Protein AF-A0A0D3AGS0-F1 (afdb_monomer)

Sequence (93 aa):
KQRWARINDLVCKFAGCYNTALREQRSGQNDNDVMKAALDIFNSDQNIKFNLEHAWRELRHDVKWCSTYLEKDKDKRKTTDTPVAEPEDRPIG

Nearest PDB structures (foldseek):
  7dns-assembly1_B  TM=5.794E-01  e=4.465E+00  synthetic construct
  4okz-assembly3_C  TM=2.674E-01  e=9.880E+00  Streptomyces pristinaespiralis ATCC 25486

Solvent-accessible surface area (backbone atoms only — not comparable to full-atom values): 5836 Å² total; per-residue (Å²): 122,69,66,61,54,54,52,51,50,52,51,52,54,44,52,53,31,34,52,52,25,56,68,69,53,54,97,89,64,52,73,68,55,35,49,50,47,14,49,53,53,38,29,71,75,66,74,48,86,80,85,52,57,66,60,49,61,59,45,71,74,33,67,68,51,50,51,65,53,51,59,65,51,64,80,63,72,70,85,79,92,73,81,83,79,78,91,81,85,84,90,86,134

Structure (mmCIF, N/CA/C/O backbone):
data_AF-A0A0D3AGS0-F1
#
_entry.id   AF-A0A0D3AGS0-F1
#
loop_
_atom_site.group_PDB
_atom_site.id
_atom_site.type_symbol
_atom_site.label_atom_id
_atom_site.label_alt_id
_atom_site.label_comp_id
_atom_site.label_asym_id
_atom_site.label_entity_id
_atom_site.label_seq_id
_atom_site.pdbx_PDB_ins_code
_atom_site.Cartn_x
_atom_site.Cartn_y
_atom_site.Cartn_z
_atom_site.occupancy
_atom_site.B_iso_or_equiv
_atom_site.auth_seq_id
_atom_site.auth_comp_id
_atom_site.auth_asym_id
_atom_site.auth_atom_id
_atom_site.pdbx_PDB_model_num
ATOM 1 N N . LYS A 1 1 ? 12.664 -8.934 -16.228 1.00 59.56 1 LYS A N 1
ATOM 2 C CA . LYS A 1 1 ? 11.794 -9.706 -15.294 1.00 59.56 1 LYS A CA 1
ATOM 3 C C . LYS A 1 1 ? 11.968 -9.357 -13.799 1.00 59.56 1 LYS A C 1
ATOM 5 O O . LYS A 1 1 ? 11.052 -9.632 -13.043 1.00 59.56 1 LYS A O 1
ATOM 10 N N . GLN A 1 2 ? 13.046 -8.685 -13.359 1.00 66.00 2 GLN A N 1
ATOM 11 C CA . GLN A 1 2 ? 13.290 -8.354 -11.933 1.00 66.00 2 GLN A CA 1
ATOM 12 C C . GLN A 1 2 ? 12.346 -7.295 -11.317 1.00 66.00 2 GLN A C 1
ATOM 14 O O . GLN A 1 2 ? 12.177 -7.239 -10.104 1.00 66.00 2 GLN A O 1
ATOM 19 N N . ARG A 1 3 ? 11.705 -6.455 -12.141 1.00 70.88 3 ARG A N 1
ATOM 20 C CA . ARG A 1 3 ? 10.835 -5.364 -11.667 1.00 70.88 3 ARG A CA 1
ATOM 21 C C . ARG A 1 3 ? 9.564 -5.877 -10.983 1.00 70.88 3 ARG A C 1
ATOM 23 O O . ARG A 1 3 ? 9.222 -5.397 -9.910 1.00 70.88 3 ARG A O 1
ATOM 30 N N . TRP A 1 4 ? 8.931 -6.899 -11.562 1.00 76.12 4 TRP A N 1
ATOM 31 C CA . TRP A 1 4 ? 7.758 -7.548 -10.974 1.00 76.12 4 TRP A CA 1
ATOM 32 C C . TRP A 1 4 ? 8.082 -8.243 -9.655 1.00 76.12 4 TRP A C 1
ATOM 34 O O . TRP A 1 4 ? 7.300 -8.135 -8.724 1.00 76.12 4 TRP A O 1
ATOM 44 N N . ALA A 1 5 ? 9.248 -8.886 -9.544 1.00 78.56 5 ALA A N 1
ATOM 45 C CA . ALA A 1 5 ? 9.671 -9.532 -8.303 1.00 78.56 5 ALA A CA 1
ATOM 46 C C . ALA A 1 5 ? 9.795 -8.530 -7.143 1.00 78.56 5 ALA A C 1
ATOM 48 O O . ALA A 1 5 ? 9.280 -8.795 -6.063 1.00 78.56 5 ALA A O 1
ATOM 49 N N . ARG A 1 6 ? 10.398 -7.356 -7.382 1.00 80.75 6 ARG A N 1
ATOM 50 C CA . ARG A 1 6 ? 10.508 -6.292 -6.366 1.00 80.75 6 ARG A CA 1
ATOM 51 C C . ARG A 1 6 ? 9.151 -5.716 -5.966 1.00 80.75 6 ARG A C 1
ATOM 53 O O . ARG A 1 6 ? 8.915 -5.488 -4.790 1.00 80.75 6 ARG A O 1
ATOM 60 N N . ILE A 1 7 ? 8.262 -5.496 -6.936 1.00 80.31 7 ILE A N 1
ATOM 61 C CA . ILE A 1 7 ? 6.896 -5.024 -6.665 1.00 80.31 7 ILE A CA 1
ATOM 62 C C . ILE A 1 7 ? 6.147 -6.045 -5.806 1.00 80.31 7 ILE A C 1
ATOM 64 O O . ILE A 1 7 ? 5.526 -5.669 -4.818 1.00 80.31 7 ILE A O 1
ATOM 68 N N . ASN A 1 8 ? 6.255 -7.330 -6.148 1.00 79.19 8 ASN A N 1
ATOM 69 C CA . ASN A 1 8 ? 5.605 -8.399 -5.398 1.00 79.19 8 ASN A CA 1
ATOM 70 C C . ASN A 1 8 ? 6.153 -8.513 -3.968 1.00 79.19 8 ASN A C 1
ATOM 72 O O . ASN A 1 8 ? 5.380 -8.703 -3.039 1.00 79.19 8 ASN A O 1
ATOM 76 N N . ASP A 1 9 ? 7.466 -8.353 -3.781 1.00 83.12 9 ASP A N 1
ATOM 77 C CA . ASP A 1 9 ? 8.098 -8.333 -2.455 1.00 83.12 9 ASP A CA 1
ATOM 78 C C . ASP A 1 9 ? 7.574 -7.177 -1.586 1.00 83.12 9 ASP A C 1
ATOM 80 O O . ASP A 1 9 ? 7.149 -7.395 -0.453 1.00 83.12 9 ASP A O 1
ATOM 84 N N . LEU A 1 10 ? 7.517 -5.963 -2.144 1.00 83.31 10 LEU A N 1
ATOM 85 C CA . LEU A 1 10 ? 6.999 -4.780 -1.450 1.00 83.31 10 LEU A CA 1
ATOM 86 C C . LEU A 1 10 ? 5.520 -4.933 -1.078 1.00 83.31 10 LEU A C 1
ATOM 88 O O . LEU A 1 10 ? 5.138 -4.654 0.055 1.00 83.31 10 LEU A O 1
ATOM 92 N N . VAL A 1 11 ? 4.698 -5.402 -2.020 1.00 80.94 11 VAL A N 1
ATOM 93 C CA . VAL A 1 11 ? 3.267 -5.662 -1.803 1.00 80.94 11 VAL A CA 1
ATOM 94 C C . VAL A 1 11 ? 3.059 -6.757 -0.757 1.00 80.94 11 VAL A C 1
ATOM 96 O O . VAL A 1 11 ? 2.174 -6.625 0.084 1.00 80.94 11 VAL A O 1
ATOM 99 N N . CYS A 1 12 ? 3.888 -7.803 -0.766 1.00 81.44 12 CYS A N 1
ATOM 100 C CA . CYS A 1 12 ? 3.819 -8.899 0.196 1.00 81.44 12 CYS A CA 1
ATOM 101 C C . CYS A 1 12 ? 4.127 -8.431 1.622 1.00 81.44 12 CYS A 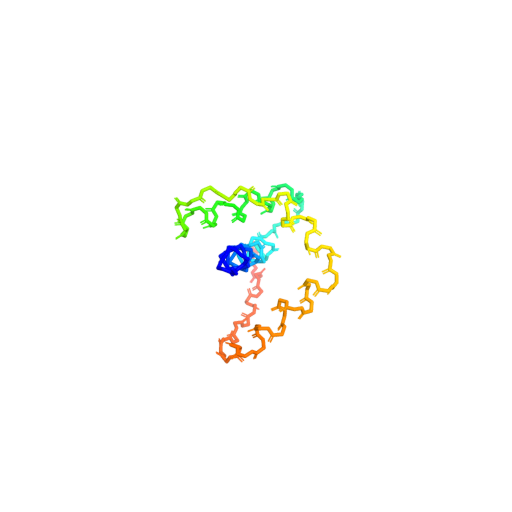C 1
ATOM 103 O O . CYS A 1 12 ? 3.354 -8.705 2.541 1.00 81.44 12 CYS A O 1
ATOM 105 N N . LYS A 1 13 ? 5.208 -7.663 1.791 1.00 84.75 13 LYS A N 1
ATOM 106 C CA . LYS A 1 13 ? 5.571 -7.052 3.075 1.00 84.75 13 LYS A CA 1
ATOM 107 C C . LYS A 1 13 ? 4.477 -6.114 3.577 1.00 84.75 13 LYS A C 1
ATOM 109 O O . LYS A 1 13 ? 4.051 -6.235 4.721 1.00 84.75 13 LYS A O 1
ATOM 114 N N . PHE A 1 14 ? 3.970 -5.241 2.704 1.00 85.94 14 PHE A N 1
ATOM 115 C CA . PHE A 1 14 ? 2.896 -4.317 3.060 1.00 85.94 14 PHE A CA 1
ATOM 116 C C . PHE A 1 14 ? 1.598 -5.045 3.433 1.00 85.94 14 PHE A C 1
ATOM 118 O O . PHE A 1 14 ? 0.943 -4.653 4.391 1.00 85.94 14 PHE A O 1
ATOM 125 N N . ALA A 1 15 ? 1.241 -6.134 2.744 1.00 83.69 15 ALA A N 1
ATOM 126 C CA . ALA A 1 15 ? 0.077 -6.946 3.101 1.00 83.69 15 ALA A CA 1
ATOM 127 C C . ALA A 1 15 ? 0.195 -7.545 4.515 1.00 83.69 15 ALA A C 1
ATOM 129 O O . ALA A 1 15 ? -0.800 -7.589 5.238 1.00 83.69 15 ALA A O 1
ATOM 130 N N . GLY A 1 16 ? 1.405 -7.942 4.929 1.00 83.69 16 GLY A N 1
ATOM 131 C CA . GLY A 1 16 ? 1.697 -8.339 6.308 1.00 83.69 16 GLY A CA 1
ATOM 132 C C . GLY A 1 16 ? 1.468 -7.197 7.302 1.00 83.69 16 GLY A C 1
ATOM 133 O O . GLY A 1 16 ? 0.693 -7.360 8.242 1.00 83.69 16 GLY A O 1
ATOM 134 N N . CYS A 1 17 ? 2.056 -6.021 7.047 1.00 87.75 17 CYS A N 1
ATOM 135 C CA . CYS A 1 17 ? 1.867 -4.821 7.875 1.00 87.75 17 CYS A CA 1
ATOM 136 C C . CYS A 1 17 ? 0.390 -4.415 7.976 1.00 87.75 17 CYS A C 1
ATOM 138 O O . CYS A 1 17 ? -0.091 -4.092 9.059 1.00 87.75 17 CYS A O 1
ATOM 140 N N . TYR A 1 18 ? -0.346 -4.479 6.864 1.00 86.69 18 TYR A N 1
ATOM 141 C CA . TYR A 1 18 ? -1.771 -4.178 6.834 1.00 86.69 18 TYR A CA 1
ATOM 142 C C . TYR A 1 18 ? -2.577 -5.178 7.661 1.00 86.69 18 TYR A C 1
ATOM 144 O O . TYR A 1 18 ? -3.485 -4.775 8.372 1.00 86.69 18 TYR A O 1
ATOM 152 N N . ASN A 1 19 ? -2.265 -6.475 7.606 1.00 85.50 19 ASN A N 1
ATOM 153 C CA . ASN A 1 19 ? -2.977 -7.477 8.402 1.00 85.50 19 ASN A CA 1
ATOM 154 C C . ASN A 1 19 ? -2.716 -7.294 9.909 1.00 85.50 19 ASN A C 1
ATOM 156 O O . ASN A 1 19 ? -3.631 -7.448 10.711 1.00 85.50 19 ASN A O 1
ATOM 160 N N . THR A 1 20 ? -1.498 -6.897 10.291 1.00 85.75 20 THR A N 1
ATOM 161 C CA . THR A 1 20 ? -1.184 -6.489 11.670 1.00 85.75 20 THR A CA 1
ATOM 162 C C . THR A 1 20 ? -1.992 -5.257 12.075 1.00 85.75 20 THR A C 1
ATOM 164 O O . THR A 1 20 ? -2.711 -5.312 13.068 1.00 85.75 20 THR A O 1
ATOM 167 N N . ALA A 1 21 ? -1.982 -4.198 11.260 1.00 88.44 21 ALA A N 1
ATOM 168 C CA . ALA A 1 21 ? -2.782 -2.997 11.503 1.00 88.44 21 ALA A CA 1
ATOM 169 C C . ALA A 1 21 ? -4.290 -3.298 11.579 1.00 88.44 21 ALA A C 1
ATOM 171 O O . ALA A 1 21 ? -4.997 -2.714 12.390 1.00 88.44 21 ALA A O 1
ATOM 172 N N . LEU A 1 22 ? -4.785 -4.240 10.771 1.00 85.31 22 LEU A N 1
ATOM 173 C CA . LEU A 1 22 ? -6.177 -4.691 10.774 1.00 85.31 22 LEU A CA 1
ATOM 174 C C . LEU A 1 22 ? -6.520 -5.522 12.020 1.00 85.31 22 LEU A C 1
ATOM 176 O O . LEU A 1 22 ? -7.664 -5.529 12.452 1.00 85.31 22 LEU A O 1
ATOM 180 N N . ARG A 1 23 ? -5.555 -6.228 12.615 1.00 84.31 23 ARG A N 1
ATOM 181 C CA . ARG A 1 23 ? -5.744 -6.919 13.903 1.00 84.31 23 ARG A CA 1
ATOM 182 C C . ARG A 1 23 ? -5.744 -5.949 15.077 1.00 84.31 23 ARG A C 1
ATOM 184 O O . ARG A 1 23 ? -6.477 -6.160 16.035 1.00 84.31 23 ARG A O 1
ATOM 191 N N . GLU A 1 24 ? -4.926 -4.905 15.000 1.00 83.00 24 GLU A N 1
ATOM 192 C CA . GLU A 1 24 ? -4.872 -3.833 15.999 1.00 83.00 24 GLU A CA 1
ATOM 193 C C . GLU A 1 24 ? -5.971 -2.775 15.804 1.00 83.00 24 GLU A C 1
ATOM 195 O O . GLU A 1 24 ? -6.186 -1.925 16.676 1.00 83.00 24 GLU A O 1
ATOM 200 N N . GLN A 1 25 ? -6.695 -2.837 14.681 1.00 84.00 25 GLN A N 1
ATOM 201 C CA . GLN A 1 25 ? -7.859 -2.009 14.405 1.00 84.00 25 GLN A CA 1
ATOM 202 C C . GLN A 1 25 ? -8.866 -2.136 15.550 1.00 84.00 25 GLN A C 1
ATOM 204 O O . GLN A 1 25 ? -9.388 -3.211 15.844 1.00 84.00 25 GLN A O 1
ATOM 209 N N . ARG A 1 26 ? -9.204 -0.999 16.161 1.00 76.44 26 ARG A N 1
ATOM 210 C CA . ARG A 1 26 ? -10.315 -0.917 17.111 1.00 76.44 26 ARG A CA 1
ATOM 211 C C . ARG A 1 26 ? -11.621 -0.567 16.409 1.00 76.44 26 ARG A C 1
ATOM 213 O O . ARG A 1 26 ? -11.629 0.140 15.401 1.00 76.44 26 ARG A O 1
ATOM 220 N N . SER A 1 27 ? -12.727 -1.047 16.983 1.00 67.69 27 SER A N 1
ATOM 221 C CA . SER A 1 27 ? -14.085 -0.745 16.521 1.00 67.69 27 SER A CA 1
ATOM 222 C C . SER A 1 27 ? -14.270 0.770 16.359 1.00 67.69 27 SER A C 1
ATOM 224 O O . SER A 1 27 ? -14.026 1.527 17.299 1.00 67.69 27 SER A O 1
ATOM 226 N N . GLY A 1 28 ? -14.635 1.205 15.149 1.00 76.88 28 GLY A N 1
ATOM 227 C CA . GLY A 1 28 ? -14.799 2.618 14.784 1.00 76.88 28 GLY A CA 1
ATOM 228 C C . GLY A 1 28 ? -13.701 3.216 13.892 1.00 76.88 28 GLY A C 1
ATOM 229 O O . GLY A 1 28 ? -13.879 4.332 13.412 1.00 76.88 28 GLY A O 1
ATOM 230 N N . GLN A 1 29 ? -12.601 2.506 13.626 1.00 78.31 29 GLN A N 1
ATOM 231 C CA . GLN A 1 29 ? -11.607 2.938 12.632 1.00 78.31 29 GLN A CA 1
ATOM 232 C C . GLN A 1 29 ? -12.065 2.611 11.209 1.00 78.31 29 GLN A C 1
ATOM 234 O O . GLN A 1 29 ? -12.533 1.504 10.938 1.00 78.31 29 GLN A O 1
ATOM 239 N N . ASN A 1 30 ? -11.894 3.563 10.296 1.00 84.00 30 ASN A N 1
ATOM 240 C CA . ASN A 1 30 ? -12.196 3.380 8.879 1.00 84.00 30 ASN A CA 1
ATOM 241 C C . ASN A 1 30 ? -10.991 2.780 8.123 1.00 84.00 30 ASN A C 1
ATOM 243 O O . ASN A 1 30 ? -9.876 2.722 8.641 1.00 84.00 30 ASN A O 1
ATOM 247 N N . ASP A 1 31 ? -11.194 2.358 6.871 1.00 82.31 31 ASP A N 1
ATOM 248 C CA . ASP A 1 31 ? -10.119 1.806 6.031 1.00 82.31 31 ASP A CA 1
ATOM 249 C C . ASP A 1 31 ? -8.916 2.751 5.872 1.00 82.31 31 ASP A C 1
ATOM 251 O O . ASP A 1 31 ? -7.785 2.283 5.751 1.00 82.31 31 ASP A O 1
ATOM 255 N N . ASN A 1 32 ? -9.119 4.073 5.892 1.00 85.19 32 ASN A N 1
ATOM 256 C CA . ASN A 1 32 ? -8.007 5.022 5.804 1.00 85.19 32 ASN A CA 1
ATOM 257 C C . ASN A 1 32 ? -7.161 5.029 7.083 1.00 85.19 32 ASN A C 1
ATOM 259 O O . ASN A 1 32 ? -5.943 5.177 6.989 1.00 85.19 32 ASN A O 1
ATOM 263 N N . ASP A 1 33 ? -7.769 4.832 8.255 1.00 88.50 33 ASP A N 1
ATOM 264 C CA . ASP A 1 33 ? -7.041 4.735 9.525 1.00 88.50 33 ASP A CA 1
ATOM 265 C C . ASP A 1 33 ? -6.154 3.483 9.542 1.00 88.50 33 ASP A C 1
ATOM 267 O O . ASP A 1 33 ? -4.966 3.565 9.867 1.00 88.50 33 ASP A O 1
ATOM 271 N N . VAL A 1 34 ? -6.696 2.345 9.091 1.00 87.31 34 VAL A N 1
ATOM 272 C CA . VAL A 1 34 ? -5.942 1.086 8.967 1.00 87.31 34 VAL A CA 1
ATOM 273 C C . VAL A 1 34 ? -4.823 1.219 7.938 1.00 87.31 34 VAL A C 1
ATOM 275 O O . VAL A 1 34 ? -3.695 0.799 8.193 1.00 87.31 34 VAL A O 1
ATOM 278 N N . MET A 1 35 ? -5.094 1.849 6.790 1.00 86.69 35 MET A N 1
ATOM 279 C CA . MET A 1 35 ? -4.074 2.106 5.768 1.00 86.69 35 MET A CA 1
ATOM 280 C C . MET A 1 35 ? -2.944 2.977 6.309 1.00 86.69 35 MET A C 1
ATOM 282 O O . MET A 1 35 ? -1.775 2.671 6.084 1.00 86.69 35 MET A O 1
ATOM 286 N N . LYS A 1 36 ? -3.267 4.031 7.060 1.00 88.81 36 LYS A N 1
ATOM 287 C CA . LYS A 1 36 ? -2.259 4.902 7.666 1.00 88.81 36 LYS A CA 1
ATOM 288 C C . LYS A 1 36 ? -1.392 4.144 8.673 1.00 88.81 36 LYS A C 1
ATOM 290 O O . LYS A 1 36 ? -0.175 4.297 8.633 1.00 88.81 36 LYS A O 1
ATOM 295 N N . ALA A 1 37 ? -1.991 3.306 9.517 1.00 90.75 37 ALA A N 1
ATOM 296 C CA . ALA A 1 37 ? -1.253 2.463 10.456 1.00 90.75 37 ALA A CA 1
ATOM 297 C C . ALA A 1 37 ? -0.347 1.452 9.730 1.00 90.75 37 ALA A C 1
ATOM 299 O O . ALA A 1 37 ? 0.831 1.329 10.051 1.00 90.75 37 ALA A O 1
ATOM 300 N N . ALA A 1 38 ? -0.853 0.795 8.684 1.00 89.25 38 ALA A N 1
ATOM 301 C CA . ALA A 1 38 ? -0.068 -0.127 7.865 1.00 89.25 38 ALA A CA 1
ATOM 302 C C . ALA A 1 38 ? 1.140 0.558 7.203 1.00 89.25 38 ALA A C 1
ATOM 304 O O . ALA A 1 38 ? 2.232 -0.011 7.153 1.00 89.25 38 ALA A O 1
ATOM 305 N N . LEU A 1 39 ? 0.949 1.784 6.703 1.00 88.62 39 LEU A N 1
ATOM 306 C CA . LEU A 1 39 ? 2.006 2.604 6.110 1.00 88.62 39 LEU A CA 1
ATOM 307 C C . LEU A 1 39 ? 3.051 3.033 7.139 1.00 88.62 39 LEU A C 1
ATOM 309 O O . LEU A 1 39 ? 4.233 3.053 6.809 1.00 88.62 39 LEU A O 1
ATOM 313 N N . ASP A 1 40 ? 2.630 3.366 8.356 1.00 89.75 40 ASP A N 1
ATOM 314 C CA . ASP A 1 40 ? 3.525 3.757 9.446 1.00 89.75 40 ASP A CA 1
ATOM 315 C C . ASP A 1 40 ? 4.423 2.591 9.885 1.00 89.75 40 ASP A C 1
ATOM 317 O O . ASP A 1 40 ? 5.649 2.733 9.938 1.00 89.75 40 ASP A O 1
ATOM 321 N N . ILE A 1 41 ? 3.830 1.403 10.057 1.00 89.94 41 ILE A N 1
ATOM 322 C CA . ILE A 1 41 ? 4.555 0.156 10.338 1.00 89.94 41 ILE A CA 1
ATOM 323 C C . ILE A 1 41 ? 5.536 -0.143 9.198 1.00 89.94 41 ILE A C 1
ATOM 325 O O . ILE A 1 41 ? 6.724 -0.353 9.429 1.00 89.94 41 ILE A O 1
ATOM 329 N N . PHE A 1 42 ? 5.070 -0.099 7.947 1.00 88.81 42 PHE A N 1
ATOM 330 C CA . PHE A 1 42 ? 5.914 -0.382 6.787 1.00 88.81 42 PHE A CA 1
ATOM 331 C C . PHE A 1 42 ? 7.068 0.618 6.633 1.00 88.81 42 PHE A C 1
ATOM 333 O O . PHE A 1 42 ? 8.186 0.231 6.293 1.00 88.81 42 PHE A O 1
ATOM 340 N N . ASN A 1 43 ? 6.812 1.905 6.870 1.00 87.56 43 ASN A N 1
ATOM 341 C CA . ASN A 1 43 ? 7.833 2.943 6.802 1.00 87.56 43 ASN A CA 1
ATOM 342 C C . ASN A 1 43 ? 8.859 2.796 7.933 1.00 87.56 43 ASN A C 1
ATOM 344 O O . ASN A 1 43 ? 10.043 3.017 7.703 1.00 87.56 43 ASN A O 1
ATOM 348 N N . SER A 1 44 ? 8.438 2.375 9.123 1.00 87.69 44 SER A N 1
ATOM 349 C CA . SER A 1 44 ? 9.359 2.071 10.222 1.00 87.69 44 SER A CA 1
ATOM 350 C C . SER A 1 44 ? 10.277 0.892 9.880 1.00 87.69 44 SER A C 1
ATOM 352 O O . SER A 1 44 ? 11.480 0.966 10.118 1.00 87.69 44 SER A O 1
ATOM 354 N N . ASP A 1 45 ? 9.737 -0.148 9.240 1.00 83.25 45 ASP A N 1
ATOM 355 C CA . ASP A 1 45 ? 10.479 -1.359 8.868 1.00 83.25 45 ASP A CA 1
ATOM 356 C C . ASP A 1 45 ? 11.397 -1.179 7.651 1.00 83.25 45 ASP A C 1
ATOM 358 O O . ASP A 1 45 ? 12.526 -1.667 7.622 1.00 83.25 45 ASP A O 1
ATOM 362 N N . GLN A 1 46 ? 10.898 -0.541 6.591 1.00 83.19 46 GLN A N 1
ATOM 363 C CA . GLN A 1 46 ? 11.597 -0.460 5.304 1.00 83.19 46 GLN A CA 1
ATOM 364 C C . GLN A 1 46 ? 12.249 0.908 5.059 1.00 83.19 46 GLN A C 1
ATOM 366 O O . GLN A 1 46 ? 13.035 1.038 4.121 1.00 83.19 46 GLN A O 1
ATOM 371 N N . ASN A 1 47 ? 11.927 1.923 5.869 1.00 83.00 47 ASN A N 1
ATOM 372 C CA . ASN A 1 47 ? 12.378 3.314 5.718 1.00 83.00 47 ASN A CA 1
ATOM 373 C C . ASN A 1 47 ? 12.149 3.887 4.308 1.00 83.00 47 ASN A C 1
ATOM 375 O O . ASN A 1 47 ? 12.896 4.730 3.813 1.00 83.00 47 ASN A O 1
ATOM 379 N N . ILE A 1 48 ? 11.108 3.397 3.632 1.00 81.56 48 ILE A N 1
ATOM 380 C CA . ILE A 1 48 ? 10.728 3.814 2.287 1.00 81.56 48 ILE A CA 1
ATOM 381 C C . ILE A 1 48 ? 9.254 4.176 2.246 1.00 81.56 48 ILE A C 1
ATOM 383 O O . ILE A 1 48 ? 8.388 3.496 2.799 1.00 81.56 48 ILE A O 1
ATOM 387 N N . LYS A 1 49 ? 8.954 5.228 1.486 1.00 80.00 49 LYS A N 1
ATOM 388 C CA . LYS A 1 49 ? 7.577 5.617 1.212 1.00 80.00 49 LYS A CA 1
ATOM 389 C C . LYS A 1 49 ? 6.925 4.588 0.290 1.00 80.00 49 LYS A C 1
ATOM 391 O O . LYS A 1 49 ? 7.373 4.375 -0.841 1.00 80.00 49 LYS A O 1
ATOM 396 N N . PHE A 1 50 ? 5.845 3.972 0.757 1.00 81.31 50 PHE A N 1
ATOM 397 C CA . PHE A 1 50 ? 5.054 3.058 -0.056 1.00 81.31 50 PHE A CA 1
ATOM 398 C C . PHE A 1 50 ? 4.266 3.849 -1.112 1.00 81.31 50 PHE A C 1
ATOM 400 O O . PHE A 1 50 ? 3.243 4.457 -0.826 1.00 81.31 50 PHE A O 1
ATOM 407 N N . ASN A 1 51 ? 4.762 3.869 -2.352 1.00 80.19 51 ASN A N 1
ATOM 408 C CA . ASN A 1 51 ? 4.120 4.583 -3.469 1.00 80.19 51 ASN A CA 1
ATOM 409 C C . ASN A 1 51 ? 3.137 3.705 -4.266 1.00 80.19 51 ASN A C 1
ATOM 411 O O . ASN A 1 51 ? 2.570 4.150 -5.258 1.00 80.19 51 ASN A O 1
ATOM 415 N N . LEU A 1 52 ? 2.954 2.447 -3.854 1.00 81.38 52 LEU A N 1
ATOM 416 C CA . LEU A 1 52 ? 2.071 1.476 -4.503 1.00 81.38 52 LEU A CA 1
ATOM 417 C C . LEU A 1 52 ? 0.755 1.295 -3.738 1.00 81.38 52 LEU A C 1
ATOM 419 O O . LEU A 1 52 ? 0.097 0.277 -3.907 1.00 81.38 52 LEU A O 1
ATOM 423 N N . GLU A 1 53 ? 0.363 2.270 -2.912 1.00 80.19 53 GLU A N 1
ATOM 424 C CA . GLU A 1 53 ? -0.879 2.221 -2.130 1.00 80.19 53 GLU A CA 1
ATOM 425 C C . GLU A 1 53 ? -2.101 1.959 -3.017 1.00 80.19 53 GLU A C 1
ATOM 427 O O . GLU A 1 53 ? -2.894 1.062 -2.738 1.00 80.19 53 GLU A O 1
ATOM 432 N N . HIS A 1 54 ? -2.216 2.700 -4.122 1.00 80.56 54 HIS A N 1
ATOM 433 C CA . HIS A 1 54 ? -3.344 2.575 -5.040 1.00 80.56 54 HIS A CA 1
ATOM 434 C C . HIS A 1 54 ? -3.365 1.208 -5.728 1.00 80.56 54 HIS A C 1
ATOM 436 O O . HIS A 1 54 ? -4.361 0.494 -5.653 1.00 80.56 54 HIS A O 1
ATOM 442 N N . ALA A 1 55 ? -2.215 0.795 -6.270 1.00 81.38 55 ALA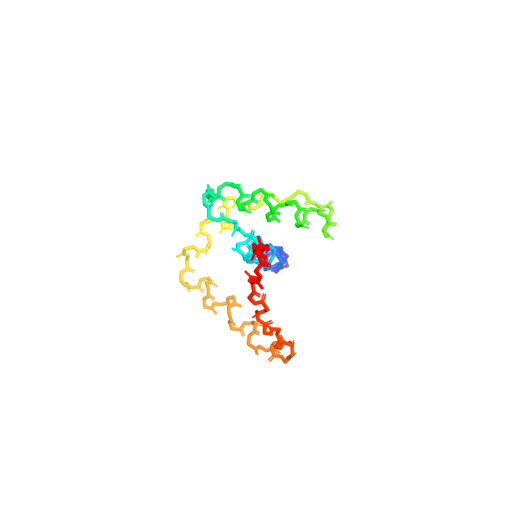 A N 1
ATOM 443 C CA . ALA A 1 55 ? -2.061 -0.517 -6.887 1.00 81.38 55 ALA A CA 1
ATOM 444 C C . ALA A 1 55 ? -2.378 -1.645 -5.894 1.00 81.38 55 ALA A C 1
ATOM 446 O O . ALA A 1 55 ? -3.047 -2.607 -6.248 1.00 81.38 55 ALA A O 1
ATOM 447 N N . TRP A 1 56 ? -1.936 -1.527 -4.640 1.00 79.62 56 TRP A N 1
ATOM 448 C CA . TRP A 1 56 ? -2.235 -2.505 -3.599 1.00 79.62 56 TRP A CA 1
ATOM 449 C C . TRP A 1 56 ? -3.731 -2.564 -3.273 1.00 79.62 56 TRP A C 1
ATOM 451 O O . TRP A 1 56 ? -4.277 -3.659 -3.152 1.00 79.62 56 TRP A O 1
ATOM 461 N N . ARG A 1 57 ? -4.404 -1.408 -3.179 1.00 80.62 57 ARG A N 1
ATOM 462 C CA . ARG A 1 57 ? -5.852 -1.330 -2.938 1.00 80.62 57 ARG A CA 1
ATOM 463 C C . ARG A 1 57 ? -6.630 -2.040 -4.049 1.00 80.62 57 ARG A C 1
ATOM 465 O O . ARG A 1 57 ? -7.540 -2.800 -3.746 1.00 80.62 57 ARG A O 1
ATOM 472 N N . GLU A 1 58 ? -6.235 -1.856 -5.307 1.00 78.94 58 GLU A N 1
ATOM 473 C CA . GLU A 1 58 ? -6.831 -2.556 -6.453 1.00 78.94 58 GLU A CA 1
ATOM 474 C C . GLU A 1 58 ? -6.525 -4.064 -6.432 1.00 78.94 58 GLU A C 1
ATOM 476 O O . GLU A 1 58 ? -7.422 -4.889 -6.609 1.00 78.94 58 GLU A O 1
ATOM 481 N N . LEU A 1 59 ? -5.276 -4.440 -6.140 1.00 77.12 59 LEU A N 1
ATOM 482 C CA . LEU A 1 59 ? -4.820 -5.835 -6.113 1.00 77.12 59 LEU A CA 1
ATOM 483 C C . LEU A 1 59 ? -5.451 -6.659 -4.984 1.00 77.12 59 LEU A C 1
ATOM 485 O O . LEU A 1 59 ? -5.622 -7.866 -5.135 1.00 77.12 59 LEU A O 1
ATOM 489 N N . ARG A 1 60 ? -5.817 -6.040 -3.856 1.00 71.75 60 ARG A N 1
ATOM 490 C CA . ARG A 1 60 ? -6.415 -6.737 -2.704 1.00 71.75 60 ARG A CA 1
ATOM 491 C C . ARG A 1 60 ? -7.772 -7.365 -3.026 1.00 71.75 60 ARG A C 1
ATOM 493 O O . ARG A 1 60 ? -8.133 -8.384 -2.439 1.00 71.75 60 ARG A O 1
ATOM 500 N N . HIS A 1 61 ? -8.517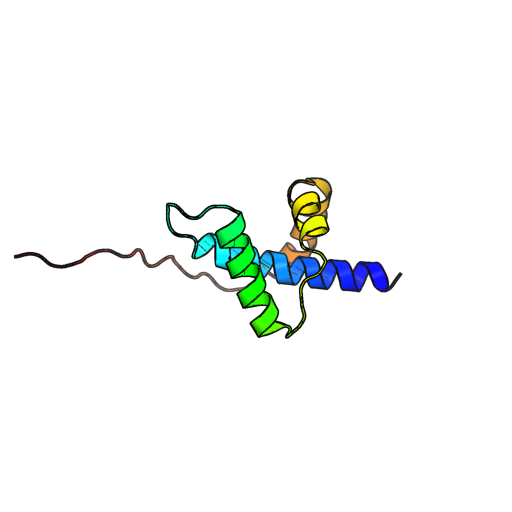 -6.757 -3.943 1.00 71.50 61 HIS A N 1
ATOM 501 C CA . HIS A 1 61 ? -9.813 -7.266 -4.388 1.00 71.50 61 HIS A CA 1
ATOM 502 C C . HIS A 1 61 ? -9.689 -8.279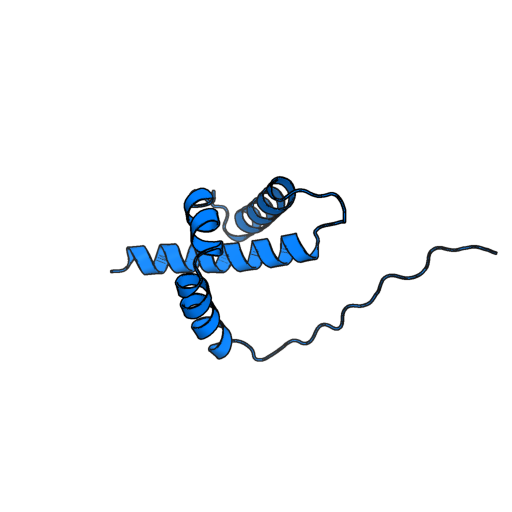 -5.536 1.00 71.50 61 HIS A C 1
ATOM 504 O O . HIS A 1 61 ? -10.672 -8.936 -5.878 1.00 71.50 61 HIS A O 1
ATOM 510 N N . ASP A 1 62 ? -8.496 -8.447 -6.114 1.00 74.50 62 ASP A N 1
ATOM 511 C CA . ASP A 1 62 ? -8.265 -9.402 -7.189 1.00 74.50 62 ASP A CA 1
ATOM 512 C C . ASP A 1 62 ? -8.069 -10.821 -6.625 1.00 74.50 62 ASP A C 1
ATOM 514 O O . ASP A 1 62 ? -7.081 -11.154 -5.964 1.00 74.50 62 ASP A O 1
ATOM 518 N N . VAL A 1 63 ? -9.040 -11.690 -6.904 1.00 63.41 63 VAL A N 1
ATOM 519 C CA . VAL A 1 63 ? -9.056 -13.081 -6.430 1.00 63.41 63 VAL A CA 1
ATOM 520 C C . VAL A 1 63 ? -7.856 -13.877 -6.961 1.00 63.41 63 VAL A C 1
ATOM 522 O O . VAL A 1 63 ? -7.300 -14.699 -6.230 1.00 63.41 63 VAL A O 1
ATOM 525 N N . LYS A 1 64 ? -7.400 -13.622 -8.198 1.00 68.75 64 LYS A N 1
ATOM 526 C CA . LYS A 1 64 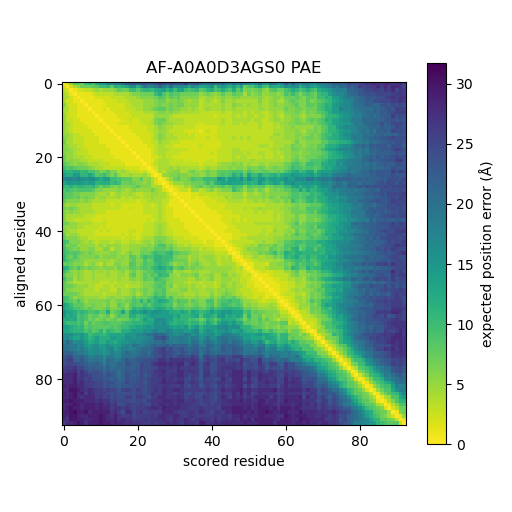? -6.225 -14.310 -8.766 1.00 68.75 64 LYS A CA 1
ATOM 527 C C . LYS A 1 64 ? -4.939 -13.859 -8.089 1.00 68.75 64 LYS A C 1
ATOM 529 O O . LYS A 1 64 ? -4.039 -14.681 -7.883 1.00 68.75 64 LYS A O 1
ATOM 534 N N . TRP A 1 65 ? -4.851 -12.581 -7.730 1.00 68.62 65 TRP A N 1
ATOM 535 C CA . TRP A 1 65 ? -3.732 -12.061 -6.954 1.00 68.62 65 TRP A CA 1
ATOM 536 C C . TRP A 1 65 ? -3.671 -12.691 -5.562 1.00 68.62 65 TRP A C 1
ATOM 538 O O . TRP A 1 65 ? -2.624 -13.195 -5.162 1.00 68.62 65 TRP A O 1
ATOM 548 N N . CYS A 1 66 ? -4.804 -12.769 -4.859 1.00 62.25 66 CYS A N 1
ATOM 549 C CA . CYS A 1 66 ? -4.884 -13.446 -3.565 1.00 62.25 66 CYS A CA 1
ATOM 550 C C . CYS A 1 66 ? -4.460 -14.921 -3.646 1.00 62.25 66 CYS A C 1
ATOM 552 O O . CYS A 1 66 ? -3.698 -15.365 -2.791 1.00 62.25 66 CYS A O 1
ATOM 554 N N . SER A 1 67 ? -4.872 -15.675 -4.674 1.00 61.66 67 SER A N 1
ATOM 555 C CA . SER A 1 67 ? -4.446 -17.077 -4.845 1.00 61.66 67 SER A CA 1
ATOM 556 C C . SER A 1 67 ? -2.940 -17.222 -5.084 1.00 61.66 67 SER A C 1
ATOM 558 O O . SER A 1 67 ? -2.291 -18.029 -4.422 1.00 61.66 67 SER A O 1
ATOM 560 N N . THR A 1 68 ? -2.359 -16.405 -5.968 1.00 60.94 68 THR A N 1
ATOM 561 C CA . THR A 1 68 ? -0.908 -16.435 -6.247 1.00 60.94 68 THR A CA 1
ATOM 562 C C . THR A 1 68 ? -0.057 -15.923 -5.082 1.00 60.94 68 THR A C 1
ATOM 564 O O . THR A 1 68 ? 1.096 -16.333 -4.928 1.00 60.94 68 THR A O 1
ATOM 567 N N . TYR A 1 69 ? -0.623 -15.055 -4.243 1.00 60.22 69 TYR A N 1
ATOM 568 C CA . TYR A 1 69 ? -0.026 -14.577 -3.000 1.00 60.22 69 TYR A CA 1
ATOM 569 C C . TYR A 1 69 ? -0.067 -15.645 -1.890 1.00 60.22 69 TYR A C 1
ATOM 571 O O . TYR A 1 69 ? 0.964 -15.933 -1.283 1.00 60.22 69 TYR A O 1
ATOM 579 N N . LEU A 1 70 ? -1.224 -16.287 -1.664 1.00 54.56 70 LEU A N 1
ATOM 580 C CA . LEU A 1 70 ? -1.405 -17.315 -0.629 1.00 54.56 70 LEU A CA 1
ATOM 581 C C . LEU A 1 70 ? -0.643 -18.616 -0.910 1.00 54.56 70 LEU A C 1
ATOM 583 O O . LEU A 1 70 ? -0.220 -19.273 0.041 1.00 54.56 70 LEU A O 1
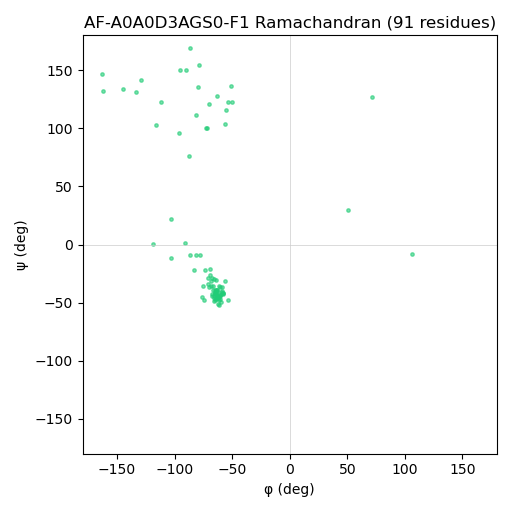ATOM 587 N N . GLU A 1 71 ? -0.454 -18.999 -2.177 1.00 51.12 71 GLU A N 1
ATOM 588 C CA . GLU A 1 71 ? 0.343 -20.186 -2.520 1.00 51.12 71 GLU A CA 1
ATOM 589 C C . GLU A 1 71 ? 1.781 -20.078 -1.999 1.00 51.12 71 GLU A C 1
ATOM 591 O O . GLU A 1 71 ? 2.284 -21.037 -1.426 1.00 51.12 71 GLU A O 1
ATOM 596 N N . LYS A 1 72 ? 2.412 -18.898 -2.081 1.00 49.75 72 LYS A N 1
ATOM 597 C CA . LYS A 1 72 ? 3.782 -18.696 -1.574 1.00 49.75 72 LYS A CA 1
ATOM 598 C C . LYS A 1 72 ? 3.884 -18.642 -0.052 1.00 49.75 72 LYS A C 1
ATOM 600 O O . LYS A 1 72 ? 4.964 -18.860 0.494 1.00 49.75 72 LYS A O 1
ATOM 605 N N . ASP A 1 73 ? 2.783 -18.335 0.627 1.00 48.44 73 ASP A N 1
ATOM 606 C CA . ASP A 1 73 ? 2.732 -18.262 2.087 1.00 48.44 73 ASP A CA 1
ATOM 607 C C . ASP A 1 73 ? 2.526 -19.650 2.725 1.00 48.44 73 ASP A C 1
ATOM 609 O O . ASP A 1 73 ? 2.924 -19.880 3.868 1.00 48.44 73 ASP A O 1
ATOM 613 N N . LYS A 1 74 ? 1.979 -20.620 1.973 1.00 44.59 74 LYS A N 1
ATOM 614 C CA . LYS A 1 74 ? 1.870 -22.019 2.425 1.00 44.59 74 LYS A CA 1
ATOM 615 C C . LYS A 1 74 ? 3.229 -22.700 2.607 1.00 44.59 74 LYS A C 1
ATOM 617 O O . LYS A 1 74 ? 3.349 -23.529 3.505 1.00 44.59 74 LYS A O 1
ATOM 622 N N . ASP A 1 75 ? 4.256 -22.312 1.853 1.00 47.47 75 ASP A N 1
ATOM 623 C CA . ASP A 1 75 ? 5.605 -22.887 1.980 1.00 47.47 75 ASP A CA 1
ATOM 624 C C . ASP A 1 75 ? 6.408 -22.352 3.183 1.00 47.47 75 ASP A C 1
ATOM 626 O O . ASP A 1 75 ? 7.471 -22.886 3.502 1.00 47.47 75 ASP A O 1
ATOM 630 N N . LYS A 1 76 ? 5.921 -21.313 3.880 1.00 46.06 76 LYS A N 1
ATOM 631 C CA . LYS A 1 76 ? 6.623 -20.696 5.025 1.00 46.06 76 LYS A CA 1
ATOM 632 C C . LYS A 1 76 ? 5.884 -20.742 6.359 1.00 46.06 76 LYS A C 1
ATOM 634 O O . LYS A 1 76 ? 6.446 -20.308 7.361 1.00 46.06 76 LYS A O 1
ATOM 639 N N . ARG A 1 77 ? 4.684 -21.323 6.435 1.00 45.59 77 ARG A N 1
ATOM 640 C CA . ARG A 1 77 ? 3.992 -21.517 7.720 1.00 45.59 77 ARG A CA 1
ATOM 641 C C . ARG A 1 77 ? 4.401 -22.828 8.389 1.00 45.59 77 ARG A C 1
ATOM 643 O O . ARG A 1 77 ? 3.641 -23.790 8.441 1.00 45.59 77 ARG A O 1
ATOM 650 N N . LYS A 1 78 ? 5.597 -22.828 8.977 1.00 41.03 78 LYS A N 1
ATOM 651 C CA . LYS A 1 78 ? 5.832 -23.535 10.240 1.00 41.03 78 LYS A CA 1
ATOM 652 C C . LYS A 1 78 ? 6.090 -22.487 11.318 1.00 41.03 78 LYS A C 1
ATOM 654 O O . LYS A 1 78 ? 7.076 -21.763 11.216 1.00 41.03 78 LYS A O 1
ATOM 659 N N . THR A 1 79 ? 5.268 -22.536 12.376 1.00 37.66 79 THR A N 1
ATOM 660 C CA . THR A 1 79 ? 5.409 -21.835 13.677 1.00 37.66 79 THR A CA 1
ATOM 661 C C . THR A 1 79 ? 5.157 -20.319 13.589 1.00 37.66 79 THR A C 1
ATOM 663 O O . THR A 1 79 ? 5.722 -19.654 12.739 1.00 37.66 79 THR A O 1
ATOM 666 N N . THR A 1 80 ? 4.283 -19.685 14.369 1.00 29.80 80 THR A N 1
ATOM 667 C CA . THR A 1 80 ? 3.880 -19.916 15.762 1.00 29.80 80 THR A CA 1
ATOM 668 C C . THR A 1 80 ? 2.396 -19.615 15.971 1.00 29.80 80 THR A C 1
ATOM 670 O O . THR A 1 80 ? 1.881 -18.583 15.547 1.00 29.80 80 THR A O 1
ATOM 673 N N . ASP A 1 81 ? 1.747 -20.549 16.655 1.00 36.53 81 ASP A N 1
ATOM 674 C CA . ASP A 1 81 ? 0.524 -20.369 17.425 1.00 36.53 81 ASP A CA 1
ATOM 675 C C . ASP A 1 81 ? 0.739 -19.242 18.452 1.00 36.53 81 ASP A C 1
ATOM 677 O O . ASP A 1 81 ? 1.609 -19.352 19.315 1.00 36.53 81 ASP A O 1
ATOM 681 N N . THR A 1 82 ? -0.002 -18.142 18.326 1.00 31.94 82 THR A N 1
ATOM 682 C CA . THR A 1 82 ? -0.203 -17.207 19.437 1.00 31.94 82 THR A CA 1
ATOM 683 C C . THR A 1 82 ? -1.693 -17.254 19.748 1.00 31.94 82 THR A C 1
ATOM 685 O O . THR A 1 82 ? -2.479 -16.696 18.971 1.00 31.94 82 THR A O 1
ATOM 688 N N . PRO A 1 83 ? -2.116 -17.941 20.824 1.00 38.19 83 PRO A N 1
ATOM 689 C CA . PRO A 1 83 ? -3.492 -17.873 21.267 1.00 38.19 83 PRO A CA 1
ATOM 690 C C . PRO A 1 83 ? -3.767 -16.427 21.669 1.00 38.19 83 PRO A C 1
ATOM 692 O O . PRO A 1 83 ? -3.004 -15.797 22.403 1.00 38.19 83 PRO A O 1
ATOM 695 N N . VAL A 1 84 ? -4.842 -15.890 21.104 1.00 40.31 84 VAL A N 1
ATOM 696 C CA . VAL A 1 84 ? -5.422 -14.604 21.470 1.00 40.31 84 VAL A CA 1
ATOM 697 C C . VAL A 1 84 ? -5.736 -14.667 22.965 1.00 40.31 84 VAL A C 1
ATOM 699 O O . VAL A 1 84 ? -6.682 -15.335 23.369 1.00 40.31 84 VAL A O 1
ATOM 702 N N . ALA A 1 85 ? -4.909 -14.020 23.786 1.00 41.28 85 ALA A N 1
ATOM 703 C CA . ALA A 1 85 ? -5.262 -13.712 25.161 1.00 41.28 85 ALA A CA 1
ATOM 704 C C . ALA A 1 85 ? -6.295 -12.582 25.113 1.00 41.28 85 ALA A C 1
ATOM 706 O O . ALA A 1 85 ? -5.982 -11.423 24.840 1.00 41.28 85 ALA A O 1
ATOM 707 N N . GLU A 1 86 ? -7.543 -12.999 25.270 1.00 42.50 86 GLU A N 1
ATOM 708 C CA . GLU A 1 86 ? -8.739 -12.194 25.464 1.00 42.50 86 GLU A CA 1
ATOM 709 C C . GLU A 1 86 ? -8.536 -11.170 26.604 1.00 42.50 86 GLU A C 1
ATOM 711 O O . GLU A 1 86 ? -7.945 -11.515 27.632 1.00 42.50 86 GLU A O 1
ATOM 716 N N . PRO A 1 87 ? -8.965 -9.904 26.443 1.00 55.53 87 PRO A N 1
ATOM 717 C CA . PRO A 1 87 ? -8.837 -8.888 27.475 1.00 55.53 87 PRO A CA 1
ATOM 718 C C . PRO A 1 87 ? -10.137 -8.780 28.288 1.00 55.53 87 PRO A C 1
ATOM 720 O O . PRO A 1 87 ? -11.031 -8.031 27.912 1.00 55.53 87 PRO A O 1
ATOM 723 N N . GLU A 1 88 ? -10.221 -9.460 29.429 1.00 54.34 88 GLU A N 1
ATOM 724 C CA . GLU A 1 88 ? -11.179 -9.174 30.515 1.00 54.34 88 GLU A CA 1
ATOM 725 C C . GLU A 1 88 ? -10.363 -9.192 31.823 1.00 54.34 88 GLU A C 1
ATOM 727 O O . GLU A 1 88 ? -9.506 -10.049 32.000 1.00 54.34 88 GLU A O 1
ATOM 732 N N . ASP A 1 89 ? -10.422 -8.246 32.756 1.00 41.03 89 ASP A N 1
ATOM 733 C CA . ASP A 1 89 ? -11.549 -7.477 33.265 1.00 41.03 89 ASP A CA 1
ATOM 734 C C . ASP A 1 89 ? -11.006 -6.231 34.013 1.00 41.03 89 ASP A C 1
ATOM 736 O O . ASP A 1 89 ? -9.922 -6.261 34.607 1.00 41.03 89 ASP A O 1
ATOM 740 N N . ARG A 1 90 ? -11.729 -5.105 33.957 1.00 42.97 90 ARG A N 1
ATOM 741 C CA . ARG A 1 90 ? -11.471 -3.904 34.781 1.00 42.97 90 ARG A CA 1
ATOM 742 C C . ARG A 1 90 ? -12.378 -3.951 36.023 1.00 42.97 90 ARG A C 1
ATOM 744 O O . ARG A 1 90 ? -13.491 -4.439 35.929 1.00 42.97 90 ARG A O 1
ATOM 751 N N . PRO A 1 91 ? -11.941 -3.371 37.154 1.00 68.38 91 PRO A N 1
ATOM 752 C CA . PRO A 1 91 ? -12.352 -3.758 38.504 1.00 68.38 91 PRO A CA 1
ATOM 753 C C . PRO A 1 91 ? -13.723 -3.206 38.915 1.00 68.38 91 PRO A C 1
ATOM 755 O O . PRO A 1 91 ? -14.090 -2.118 38.477 1.00 68.38 91 PRO A O 1
ATOM 758 N N . ILE A 1 92 ? -14.412 -3.884 39.842 1.00 44.91 92 ILE A N 1
ATOM 759 C CA . ILE A 1 92 ? -15.472 -3.317 40.698 1.00 44.91 92 ILE A CA 1
ATOM 760 C C . ILE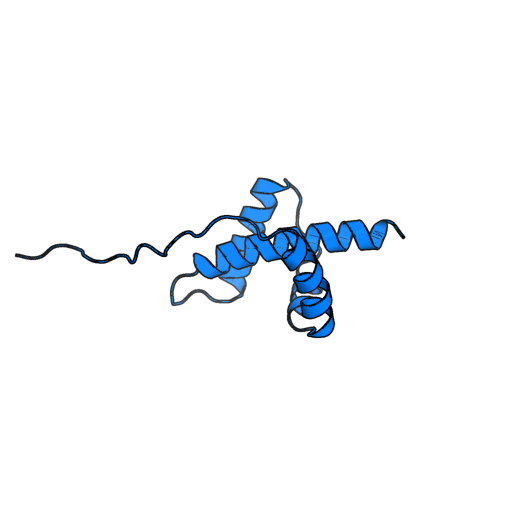 A 1 92 ? -15.710 -4.233 41.916 1.00 44.91 92 ILE A C 1
ATOM 762 O O . ILE A 1 92 ? -15.895 -5.435 41.746 1.00 44.91 92 ILE A O 1
ATOM 766 N N . GLY A 1 93 ? -15.755 -3.638 43.117 1.00 41.19 93 GLY A N 1
ATOM 767 C CA . GLY A 1 93 ? -16.348 -4.223 44.333 1.00 41.19 93 GLY A CA 1
ATOM 768 C C . GLY A 1 93 ? -15.374 -4.630 45.422 1.00 41.19 93 GLY A C 1
ATOM 769 O O . GLY A 1 93 ? -15.173 -5.851 45.571 1.00 41.19 93 GLY A O 1
#

Mean predicted aligned error: 12.39 Å

Organism: NCBI:txid109376

Radius of gyration: 16.27 Å; Cα contacts (8 Å, |Δi|>4): 36; chains: 1; bounding box: 30×29×60 Å

Foldseek 3Di:
DVVVVVVLVLLLQLVVLLVVLVVVDDPPDDPVNSNVSSQVVSCVVVVDHDPCSVVSVVLVPDPVSVVVSVVVVVVPPDDDDDPPPDDDDDDDD

Secondary structure (DSSP, 8-state):
-HHHHHHHHHHHHHHHHHHHHHHHPPTT--HHHHHHHHHHHHHHHH-S----HHHHHHHHT-HHHHHHHHHHHHTT-----------------

pLDDT: mean 70.91, std 17.37, range [29.8, 90.75]

=== Feature glossary ===
Feature key, reading from the visual/contextual features back to the raw sequence:

Rendered structure images. Structure images are PyMOL renders from six orthogonal camera directions. Cartoon representation draws helices as coils and strands as arrows; sticks shows the backbone as bonds; surface shows the solvent-excluded envelope. Rainbow coloring maps sequence position to hue (blue→red, N→C); chain coloring assigns a distinct color per polypeptide.

Contact-map, Ramachandran, and PAE plots. Three diagnostic plots accompany the record. The Cα contact map visualizes the tertiary structure as a 2D adjacency matrix (8 Å cutoff, sequence-local contacts suppressed). The Ramachandran plot shows the distribution of backbone (φ, ψ) torsions, with points in the α and β basins reflecting secondary structure content. The PAE plot shows AlphaFold's inter-residue confidence as a color matrix.

InterPro / GO / CATH / organism. The annotation block draws on four external resources. InterPro: which protein families and domains the sequence belongs to. GO: standardized terms for what the protein does, what process it participates in, and where in the cell it acts. CATH: which structural fold it has in the CATH hierarchy. Organism: the species of origin.

Nearest PDB structures. Structural nearest neighbors (via Foldseek easy-search vs the PDB). Reported per hit: target PDB id, E-value, and alignment TM-score. A TM-score above ~0.5 is the conventional threshold for 'same fold'.

Predicted aligned error. Predicted aligned error is AlphaFold's pairwise confidence. Unlike pLDDT (per-residue), PAE is per-residue-pair and captures whether two parts of the structure are correctly placed relative to each other. Units are ångströms of expected positional error.

Solvent-accessible surface area. SASA measures how much of the protein is reachable by solvent. It is computed by rolling a water-sized probe over the atomic surface and summing the exposed area (Å²). Per-residue SASA distinguishes core (buried, low SASA) from surface (exposed, high SASA) residues; total SASA is a whole-molecule size measure.

B-factor. Crystallographic B-factors measure how much each atom's electron density is smeared out, in Å². They rise in mobile loops and surface residues and fall in the buried interior. In AlphaFold models this column is repurposed to hold pLDDT instead.

pLDDT. Fo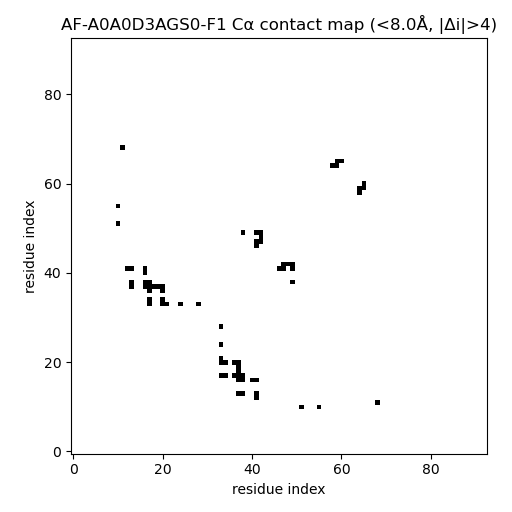r AlphaFold models, the B-factor field carries pLDDT — the model's own estimate of local accuracy on a 0–100 scale. Regions with pLDDT<50 should be treated as essentially unmodeled; they often correspond to intrinsically disordered segments.

Backbone torsions (φ/ψ). φ (phi) and ψ (psi) are the two rotatable backbone dihedrals per residue: φ is the C(i-1)–N–Cα–C torsion, ψ is the N–Cα–C–N(i+1) torsion, both in degrees on (−180°, 180°]. α-helical residues cluster near (−60°, −45°); β-strand residues near (−120°, +130°). A Ramachandran plot is simply a scatter of (φ, ψ) for every residue.

Radius of gyration, Cα contacts, bounding box. Radius of gyration (Rg) is the root-mean-square distance of Cα atoms from their centroid — a single number for overall size and compactness. A globular domain of N residues has Rg ≈ 2.2·N^0.38 Å; an extended or disordered chain has a much larger Rg. The Cα contact count is the number of residue pairs whose Cα atoms are within 8 Å and are more than four positions apart in sequence — a standard proxy for tertiary packing density. The bounding box is the smallest axis-aligned box enclosing all Cα atoms.

Secondary structure (3-state, P-SEA). Three-state secondary structure (P-SEA) collapses the eight DSSP classes into helix (a), strand (b), and coil (c). P-SEA assigns these from Cα geometry alone — distances and angles — without requiring backbone oxygens, so it works on any Cα trace.

Secondary structure (8-state, DSS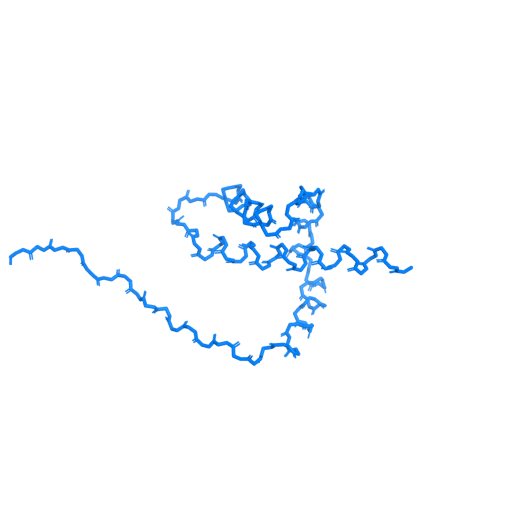P). Secondary structure is the local, repeating backbone conformation. DSSP classifies it into eight states by reading the hydrogen-bond network: three helix types (H, G, I), two β types (E, B), two non-regular types (T, S), and unstructured coil (-).

Foldseek 3Di. The Foldseek 3Di string encodes local tertiary geometry as a 20-letter alphabet — one character per residue — derived from the relative positions of nearby Cα atoms. Unlike the amino-acid sequence, 3Di is a direct function of the 3D structure, so two proteins with the same fold have similar 3Di strings even at low sequence identity.

mmCIF coordinates. Structure coordinates are given as an mmCIF _atom_site loop: one row per atom with element, residue name, chain id, sequence number, and x/y/z position in Å. Only the four main-chain atoms per residue are included here; side chains are omitted to keep the record compact.

Sequence. This is the polypeptide sequence — one letter per residue, N-terminus first. Length ranges from a few dozen residues for small domains to over a thousand for large multi-domain proteins.